Protein 7DE9 (pdb70)

Nearest PDB structures (foldseek):
  7de9-assembly1_A  TM=1.018E+00  e=3.397E-11  Arabidopsis thaliana
  8h43-assembly3_C  TM=7.676E-01  e=1.204E-03  Homo sapiens
  6wau-assembly1_A  TM=7.605E-01  e=1.204E-03  Homo sapiens
  5xfq-assembly1_A  TM=7.649E-01  e=2.202E-03  Mus musculus
  8h43-assembly1_A  TM=7.729E-01  e=2.202E-03  Homo sapiens

Sequence (61 aa):
ASGESLVGSRIKVWWPDQAYYKGVVESYDAAKKKHLVIYDDGDQEILYLKNQKWSPLARTQ

Organism: Arabidopsis thaliana (NCBI:txid3702)

Foldseek 3Di:
DADQVQAQFWKWWQDVVRDTFIWGFHGADPVVRWTWTQTPVGDIDTDNCVPTDMGTD/DPDD

InterPro domains:
  IPR016024 Armadillo-type fold [SSF48371] (25-233)
  IPR039776 Sister chromatid cohesion protein Pds5 [PTHR12663] (5-263)

Structure (mmCIF, N/CA/C/O backbone):
data_7DE9
#
_entry.id   7DE9
#
_cell.length_a   28.579
_cell.length_b   36.963
_cell.length_c   46.678
_cell.angle_alpha   90.000
_cell.angle_beta   90.000
_cell.angle_gamma   90.000
#
_symmetry.space_group_name_H-M   'P 21 21 21'
#
loop_
_entity.id
_entity.type
_entity.pdbx_description
1 polymer 'Transcriptional regulator'
2 polymer 'Histone H3.2'
3 water water
#
loop_
_atom_site.group_PDB
_atom_site.id
_atom_site.type_symbol
_atom_site.label_atom_id
_atom_site.label_alt_id
_atom_site.label_comp_id
_atom_site.label_asym_id
_atom_site.label_entity_id
_atom_site.label_seq_id
_atom_site.pdbx_PDB_ins_code
_atom_site.Cartn_x
_atom_site.Cartn_y
_atom_site.Cartn_z
_atom_site.occupancy
_atom_site.B_iso_or_equiv
_atom_site.auth_seq_id
_atom_site.auth_comp_id
_atom_site.auth_asym_id
_atom_site.auth_atom_id
_atom_site.pdbx_PDB_model_num
ATOM 1 N N . ALA A 1 7 ? 4.750 22.777 10.284 1.00 32.71 602 ALA A N 1
ATOM 2 C CA . ALA A 1 7 ? 5.786 23.774 10.010 1.00 40.01 602 ALA A CA 1
ATOM 3 C C . ALA A 1 7 ? 7.194 23.243 10.278 1.00 44.56 602 ALA A C 1
ATOM 4 O O . ALA A 1 7 ? 7.688 23.307 11.399 1.00 58.80 602 ALA A O 1
ATOM 6 N N . SER A 1 8 ? 7.852 22.749 9.237 1.00 32.14 603 SER A N 1
ATOM 7 C CA . SER A 1 8 ? 9.164 22.132 9.390 1.00 30.90 603 SER A CA 1
ATOM 8 C C . SER A 1 8 ? 10.271 22.940 8.704 1.00 33.95 603 SER A C 1
ATOM 9 O O . SER A 1 8 ? 10.145 24.148 8.486 1.00 36.55 603 SER A O 1
ATOM 12 N N . GLY A 1 9 ? 11.362 22.264 8.364 1.00 33.68 604 GLY A N 1
ATOM 13 C CA . GLY A 1 9 ? 12.420 22.875 7.580 1.00 26.36 604 GLY A CA 1
ATOM 14 C C . GLY A 1 9 ? 13.299 23.861 8.320 1.00 25.88 604 GLY A C 1
ATOM 15 O O . GLY A 1 9 ? 13.229 23.997 9.543 1.00 24.22 604 GLY A O 1
ATOM 16 N N . GLU A 1 10 ? 14.125 24.562 7.556 1.00 25.02 605 GLU A N 1
ATOM 17 C CA . GLU A 1 10 ? 15.132 25.435 8.134 1.00 24.53 605 GLU A CA 1
ATOM 18 C C . GLU A 1 10 ? 14.489 26.616 8.856 1.00 27.57 605 GLU A C 1
ATOM 19 O O . GLU A 1 10 ? 15.077 27.182 9.778 1.00 32.09 605 GLU A O 1
ATOM 25 N N . SER A 1 11 ? 13.274 26.973 8.456 1.00 27.03 606 SER A N 1
ATOM 26 C CA . SER A 1 11 ? 12.616 28.143 9.032 1.00 31.17 606 SER A CA 1
ATOM 27 C C . SER A 1 11 ? 12.238 27.943 10.502 1.00 30.31 606 SER A C 1
ATOM 28 O O . SER A 1 11 ? 11.941 28.905 11.207 1.00 30.99 606 SER A O 1
ATOM 31 N N . LEU A 1 12 ? 12.254 26.699 10.966 1.00 24.53 607 LEU A N 1
ATOM 32 C CA . LEU A 1 12 ? 11.828 26.390 12.327 1.00 27.26 607 LEU A CA 1
ATOM 33 C C . LEU A 1 12 ? 12.921 26.671 13.357 1.00 25.16 607 LEU A C 1
ATOM 34 O O . LEU A 1 12 ? 12.645 26.798 14.555 1.00 27.25 607 LEU A O 1
ATOM 39 N N . VAL A 1 13 ? 14.161 26.757 12.889 1.00 25.39 608 VAL A N 1
ATOM 40 C CA . VAL A 1 13 ? 15.292 26.973 13.779 1.00 26.37 608 VAL A CA 1
ATOM 41 C C . VAL A 1 13 ? 15.087 28.257 14.564 1.00 23.73 608 VAL A C 1
ATOM 42 O O . VAL A 1 13 ? 14.645 29.263 14.014 1.00 25.44 608 VAL A O 1
ATOM 46 N N . GLY A 1 14 ? 15.366 28.205 15.862 1.00 23.80 609 GLY A N 1
ATOM 47 C CA . GLY A 1 14 ? 15.215 29.364 16.719 1.00 24.56 609 GLY A CA 1
ATOM 48 C C . GLY A 1 14 ? 13.902 29.372 17.478 1.00 26.84 609 GLY A C 1
ATOM 49 O O . GLY A 1 14 ? 13.764 30.064 18.486 1.00 31.20 609 GLY A O 1
ATOM 50 N N . SER A 1 15 ? 12.938 28.596 16.994 1.00 27.37 610 SER A N 1
ATOM 51 C CA . SER A 1 15 ? 11.617 28.542 17.603 1.00 24.56 610 SER A CA 1
ATOM 52 C C . SER A 1 15 ? 11.564 27.652 18.837 1.00 24.47 610 SER A C 1
ATOM 53 O O . SER A 1 15 ? 12.218 26.611 18.901 1.00 26.33 610 SER A O 1
ATOM 56 N N . ARG A 1 16 ? 10.776 28.081 19.816 1.00 27.51 611 ARG A N 1
ATOM 57 C CA . ARG A 1 16 ? 10.425 27.238 20.945 1.00 28.75 611 ARG A CA 1
ATOM 58 C C . ARG A 1 16 ? 9.253 26.363 20.546 1.00 25.99 611 ARG A C 1
ATOM 59 O O . ARG A 1 16 ? 8.239 26.858 20.052 1.00 28.26 611 ARG A O 1
ATOM 67 N N . ILE A 1 17 ? 9.394 25.061 20.753 1.00 24.13 612 ILE A N 1
ATOM 68 C CA . ILE A 1 17 ? 8.333 24.129 20.419 1.00 24.17 612 ILE A CA 1
ATOM 69 C C . ILE A 1 17 ? 8.064 23.173 21.568 1.00 25.69 612 ILE A C 1
ATOM 70 O O . ILE A 1 17 ? 8.845 23.078 22.513 1.00 26.99 612 ILE A O 1
ATOM 75 N N . LYS A 1 18 ? 6.933 22.488 21.499 1.00 24.36 613 LYS A N 1
ATOM 76 C CA . LYS A 1 18 ? 6.696 21.381 22.403 1.00 23.82 613 LYS A CA 1
ATOM 77 C C . LYS A 1 18 ? 6.545 20.114 21.575 1.00 21.97 613 LYS A C 1
ATOM 78 O O . LYS A 1 18 ? 5.817 20.078 20.578 1.00 28.81 613 LYS A O 1
ATOM 84 N N . VAL A 1 19 ? 7.278 19.088 21.984 1.00 20.03 614 VAL A N 1
ATOM 85 C CA . VAL A 1 19 ? 7.345 17.831 21.254 1.00 22.22 614 VAL A CA 1
ATOM 86 C C . VAL A 1 19 ? 6.612 16.756 22.048 1.00 23.75 614 VAL A C 1
ATOM 87 O O . VAL A 1 19 ? 6.798 16.633 23.261 1.00 22.67 614 VAL A O 1
ATOM 91 N N . TRP A 1 20 ? 5.767 16.001 21.356 1.00 24.37 615 TRP A N 1
ATOM 92 C CA . TRP A 1 20 ? 4.991 14.932 21.970 1.00 22.91 615 TRP A CA 1
ATOM 93 C C . TRP A 1 20 ? 5.812 13.649 22.107 1.00 23.12 615 TRP A C 1
ATOM 94 O O . TRP A 1 20 ? 6.301 13.105 21.117 1.00 29.02 615 TRP A O 1
ATOM 105 N N . TRP A 1 21 ? 5.968 13.175 23.338 1.00 20.81 616 TRP A N 1
ATOM 106 C CA . TRP A 1 21 ? 6.522 11.849 23.601 1.00 23.11 616 TRP A CA 1
ATOM 107 C C . TRP A 1 21 ? 5.361 10.922 23.936 1.00 22.18 616 TRP A C 1
ATOM 108 O O . TRP A 1 21 ? 4.757 11.031 25.023 1.00 21.61 616 TRP A O 1
ATOM 119 N N . PRO A 1 22 ? 5.020 10.040 22.982 1.00 22.66 617 PRO A N 1
ATOM 120 C CA . PRO A 1 22 ? 3.865 9.142 23.086 1.00 22.27 617 PRO A CA 1
ATOM 121 C C . PRO A 1 22 ? 3.927 8.236 24.309 1.00 22.27 617 PRO A C 1
ATOM 122 O O . PRO A 1 22 ? 2.894 7.970 24.926 1.00 23.51 617 PRO A O 1
ATOM 134 N N . ASP A 1 24 ? 5.118 8.703 27.234 1.00 22.88 619 ASP A N 1
ATOM 135 C CA . ASP A 1 24 ? 4.744 9.405 28.460 1.00 21.57 619 ASP A CA 1
ATOM 136 C C . ASP A 1 24 ? 3.396 10.102 28.335 1.00 24.10 619 ASP A C 1
ATOM 137 O O . ASP A 1 24 ? 2.894 10.651 29.315 1.00 28.60 619 ASP A O 1
ATOM 142 N N . GLN A 1 25 ? 2.823 10.078 27.131 1.00 20.99 620 GLN A N 1
ATOM 143 C CA . GLN A 1 25 ? 1.659 10.895 26.787 1.00 23.62 620 GLN A CA 1
ATOM 144 C C . GLN A 1 25 ? 1.902 12.307 27.266 1.00 20.13 620 GLN A C 1
ATOM 145 O O . GLN A 1 25 ? 1.089 12.870 28.012 1.00 23.24 620 GLN A O 1
ATOM 151 N N . ALA A 1 26 ? 3.033 12.870 26.853 1.00 23.12 621 ALA A N 1
ATOM 152 C CA . ALA A 1 26 ? 3.407 14.183 27.370 1.00 24.56 621 ALA A CA 1
ATOM 153 C C . ALA A 1 26 ? 3.971 15.094 26.298 1.00 25.13 621 ALA A C 1
ATOM 154 O O . ALA A 1 26 ? 4.544 14.624 25.330 1.00 24.40 621 ALA A O 1
ATOM 156 N N . TYR A 1 27 ? 3.821 16.400 26.488 1.00 23.74 622 TYR A N 1
ATOM 157 C CA . TYR A 1 27 ? 4.577 17.372 25.707 1.00 19.75 622 TYR A CA 1
ATOM 158 C C . TYR A 1 27 ? 5.781 17.828 26.508 1.00 24.72 622 TYR A C 1
ATOM 159 O O . TYR A 1 27 ? 5.674 18.070 27.713 1.00 28.41 622 TYR A O 1
ATOM 168 N N . TYR A 1 28 ? 6.929 17.940 25.850 1.00 24.28 623 TYR A N 1
ATOM 169 C CA . TYR A 1 28 ? 8.111 18.505 26.492 1.00 23.11 623 TYR A CA 1
ATOM 170 C C . TYR A 1 28 ? 8.592 19.701 25.696 1.00 21.37 623 TYR A C 1
ATOM 171 O O . TYR A 1 28 ? 8.615 19.669 24.465 1.00 24.72 623 TYR A O 1
ATOM 180 N N . LYS A 1 29 ? 8.961 20.758 26.412 1.00 24.06 624 LYS A N 1
ATOM 181 C CA . LYS A 1 29 ? 9.328 22.026 25.793 1.00 20.81 624 LYS A CA 1
ATOM 182 C C . LYS A 1 29 ? 10.813 22.109 25.468 1.00 21.32 624 LYS A C 1
ATOM 183 O O . LYS A 1 29 ? 11.664 21.683 26.249 1.00 22.70 624 LYS A O 1
ATOM 189 N N . GLY A 1 30 ? 11.117 22.672 24.307 1.00 26.47 625 GLY A N 1
ATOM 190 C CA . GLY A 1 30 ? 12.494 22.830 23.896 1.00 24.42 625 GLY A CA 1
ATOM 191 C C . GLY A 1 30 ? 12.635 23.906 22.845 1.00 27.11 625 GLY A C 1
ATOM 192 O O . GLY A 1 30 ? 11.667 24.559 22.465 1.00 25.14 625 GLY A O 1
ATOM 193 N N . VAL A 1 31 ? 13.859 24.104 22.388 1.00 20.82 626 VAL A N 1
ATOM 194 C CA . VAL A 1 31 ? 14.117 25.028 21.299 1.00 19.27 626 VAL A CA 1
ATOM 195 C C . VAL A 1 31 ? 14.774 24.278 20.138 1.00 26.24 626 VAL A C 1
ATOM 196 O O . VAL A 1 31 ? 15.576 23.357 20.34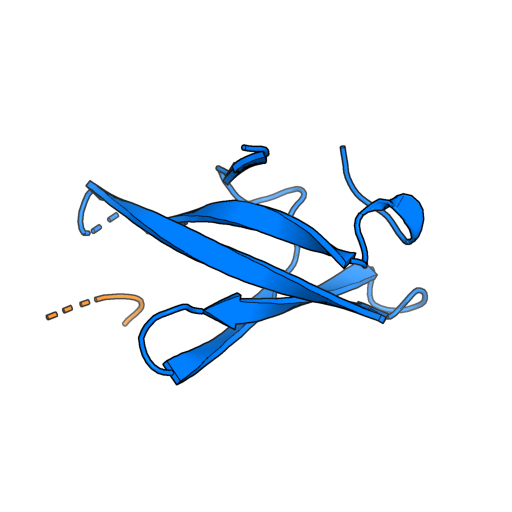4 1.00 25.84 626 VAL A O 1
ATOM 200 N N . VAL A 1 32 ? 14.411 24.654 18.917 1.00 24.44 627 VAL A N 1
ATOM 201 C CA . VAL A 1 32 ? 15.058 24.114 17.731 1.00 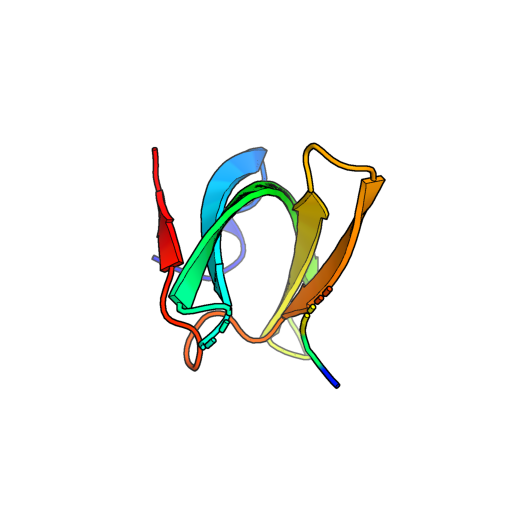24.85 627 VAL A CA 1
ATOM 202 C C . VAL A 1 32 ? 16.356 24.869 17.484 1.00 22.54 627 VAL A C 1
ATOM 203 O O . VAL A 1 32 ? 16.339 26.045 17.106 1.00 25.01 627 VAL A O 1
ATOM 207 N N . GLU A 1 33 ? 17.481 24.195 17.703 1.00 22.79 628 GLU A N 1
ATOM 208 C CA . GLU A 1 33 ? 18.783 24.841 17.611 1.00 26.77 628 GLU A CA 1
ATOM 209 C C . GLU A 1 33 ? 19.401 24.792 16.212 1.00 29.45 628 GLU A C 1
ATOM 210 O O . GLU A 1 33 ? 20.151 25.687 15.834 1.00 31.32 628 GLU A O 1
ATOM 216 N N . SER A 1 34 ? 19.099 23.753 15.443 1.00 24.68 629 SER A N 1
ATOM 217 C CA . SER A 1 34 ? 19.636 23.660 14.092 1.00 23.25 629 SER A CA 1
ATOM 218 C C . SER A 1 34 ? 18.821 22.731 13.211 1.00 25.33 629 SER A C 1
ATOM 219 O O . SER A 1 34 ? 17.945 22.016 13.690 1.00 24.28 629 SER A O 1
ATOM 222 N N . TYR A 1 35 ? 19.128 22.758 11.918 1.00 27.16 630 TYR A N 1
ATOM 223 C CA . TYR A 1 35 ? 18.476 21.913 10.922 1.00 24.00 630 TYR A CA 1
ATOM 224 C C . TYR A 1 35 ? 19.495 21.348 9.937 1.00 27.28 630 TYR A C 1
ATOM 225 O O . TYR A 1 35 ? 20.280 22.088 9.335 1.00 30.99 630 TYR A O 1
ATOM 234 N N . ASP A 1 36 ? 19.477 20.031 9.780 1.00 25.97 631 ASP A N 1
ATOM 235 C CA . ASP A 1 36 ? 20.331 19.348 8.819 1.00 26.89 631 ASP A CA 1
ATOM 236 C C . ASP A 1 36 ? 19.536 19.125 7.544 1.00 32.85 631 ASP A C 1
ATOM 237 O O . ASP A 1 36 ? 18.650 18.272 7.501 1.00 29.20 631 ASP A O 1
ATOM 242 N N . ALA A 1 37 ? 19.865 19.889 6.509 1.00 27.84 632 ALA A N 1
ATOM 243 C CA . ALA A 1 37 ? 19.086 19.906 5.275 1.00 33.97 632 ALA A CA 1
ATOM 244 C C . ALA A 1 37 ? 19.083 18.561 4.558 1.00 35.49 632 ALA A C 1
ATOM 245 O O . ALA A 1 37 ? 18.051 18.124 4.054 1.00 37.23 632 ALA A O 1
ATOM 247 N N . ALA A 1 38 ? 20.241 17.910 4.510 1.00 32.29 633 ALA A N 1
ATOM 248 C CA . ALA A 1 38 ? 20.378 16.663 3.762 1.00 30.86 633 ALA A CA 1
ATOM 249 C C . ALA A 1 38 ? 19.616 15.514 4.413 1.00 31.63 633 ALA A C 1
ATOM 250 O O . ALA A 1 38 ? 19.058 14.665 3.721 1.00 40.50 633 ALA A O 1
ATOM 252 N N . LYS A 1 39 ? 19.602 15.486 5.741 1.00 28.15 634 LYS A N 1
ATOM 253 C CA . LYS A 1 39 ? 18.962 14.391 6.472 1.00 29.68 634 LYS A CA 1
ATOM 254 C C . LYS A 1 39 ? 17.552 14.752 6.927 1.00 30.81 634 LYS A C 1
ATOM 255 O O . LYS A 1 39 ? 16.830 13.904 7.458 1.00 30.22 634 LYS A O 1
ATOM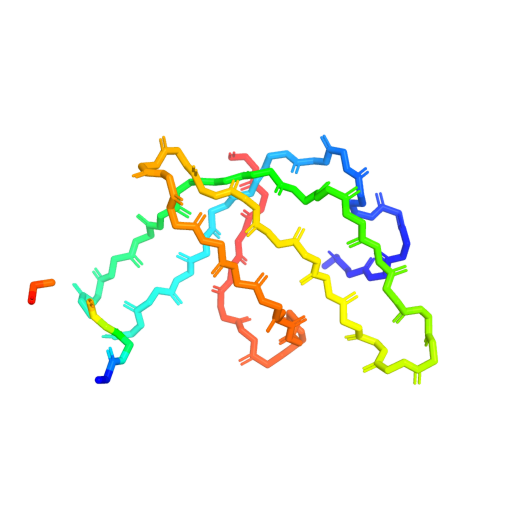 261 N N . LYS A 1 40 ? 17.182 16.015 6.717 1.00 29.33 635 LYS A N 1
ATOM 262 C CA . LYS A 1 40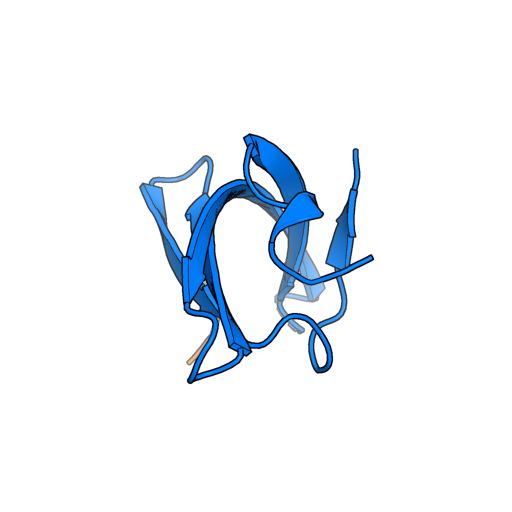 ? 15.902 16.569 7.155 1.00 28.62 635 LYS A CA 1
ATOM 263 C C . LYS A 1 40 ? 15.706 16.373 8.667 1.00 29.42 635 LYS A C 1
ATOM 264 O O . LYS A 1 40 ? 14.647 15.948 9.137 1.00 29.56 635 LYS A O 1
ATOM 270 N N . LYS A 1 41 ? 16.747 16.714 9.416 1.00 22.28 636 LYS A N 1
ATOM 271 C CA . LYS A 1 41 ? 16.767 16.556 10.862 1.00 20.13 636 LYS A CA 1
ATOM 272 C C . LYS A 1 41 ? 16.780 17.902 11.581 1.00 28.03 636 LYS A C 1
ATOM 273 O O . LYS A 1 41 ? 17.482 18.824 11.167 1.00 27.67 636 LYS A O 1
ATOM 279 N N . HIS A 1 42 ? 16.006 18.002 12.658 1.00 21.22 637 HIS A N 1
ATOM 280 C CA . HIS A 1 42 ? 16.073 19.150 13.564 1.00 19.36 637 HIS A CA 1
ATOM 281 C C . HIS A 1 42 ? 16.720 18.748 14.875 1.00 24.84 637 HIS A C 1
ATOM 282 O O . HIS A 1 42 ? 16.420 17.691 15.409 1.00 23.04 637 HIS A O 1
ATOM 289 N N . LEU A 1 43 ? 17.594 19.597 15.401 1.00 21.95 638 LEU A N 1
ATOM 290 C CA . LEU A 1 43 ? 18.156 19.362 16.719 1.00 22.71 638 LEU A CA 1
ATOM 291 C C . LEU A 1 43 ? 17.323 20.120 17.733 1.00 21.32 638 LEU A C 1
ATOM 292 O O . LEU A 1 43 ? 17.229 21.338 17.666 1.00 25.89 638 LEU A O 1
ATOM 297 N N . VAL A 1 44 ? 16.701 19.397 18.653 1.00 20.73 639 VAL A N 1
ATOM 298 C CA . VAL A 1 44 ? 15.892 20.020 19.696 1.00 21.21 639 VAL A CA 1
ATOM 299 C C . VAL A 1 44 ? 16.593 19.900 21.043 1.00 25.60 639 VAL A C 1
ATOM 300 O O . VAL A 1 44 ? 16.965 18.797 21.476 1.00 24.23 639 VAL A O 1
ATOM 304 N N . ILE A 1 45 ? 16.797 21.047 21.688 1.00 20.13 640 ILE A N 1
ATOM 305 C CA . ILE A 1 45 ? 17.368 21.070 23.029 1.00 21.92 640 ILE A CA 1
ATOM 306 C C . ILE A 1 45 ? 16.241 21.356 23.999 1.00 23.39 640 ILE A C 1
ATOM 307 O O . ILE A 1 45 ? 15.608 22.404 23.923 1.00 25.56 640 ILE A O 1
ATOM 3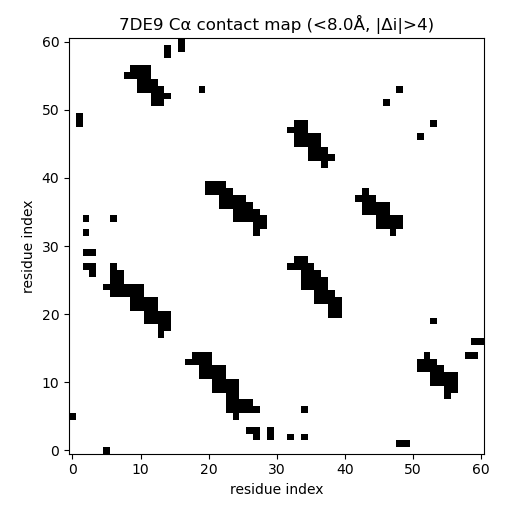12 N N . TYR A 1 46 ? 15.986 20.417 24.906 1.00 24.60 641 TYR A N 1
ATOM 313 C CA . TYR A 1 46 ? 14.860 20.516 25.829 1.00 24.92 641 TYR A CA 1
ATOM 314 C C . TYR A 1 46 ? 15.167 21.298 27.102 1.00 26.05 641 TYR A C 1
ATOM 315 O O . TYR A 1 46 ? 16.321 21.398 27.526 1.00 26.08 641 TYR A O 1
ATOM 324 N N . ASP A 1 47 ? 14.107 21.840 27.700 1.00 27.75 642 ASP A N 1
ATOM 325 C CA . ASP A 1 47 ? 14.151 22.509 28.997 1.00 28.24 642 ASP A CA 1
ATOM 326 C C . ASP A 1 47 ? 14.935 21.742 30.051 1.00 26.42 642 ASP A C 1
ATOM 327 O O . ASP A 1 47 ? 15.678 22.324 30.841 1.00 37.20 642 ASP A O 1
ATOM 332 N N . ASP A 1 48 ? 14.750 20.429 30.074 1.00 25.31 643 ASP A N 1
ATOM 333 C CA . ASP A 1 48 ? 15.274 19.622 31.165 1.00 26.92 643 ASP A CA 1
ATOM 334 C C . ASP A 1 48 ? 16.661 19.050 30.873 1.00 34.02 643 ASP A C 1
ATOM 335 O O . ASP A 1 48 ? 17.164 18.212 31.620 1.00 36.51 643 ASP A O 1
ATOM 340 N N . GLY A 1 49 ? 17.267 19.492 29.777 1.00 29.28 644 GLY A N 1
ATOM 341 C CA . GLY A 1 49 ? 18.631 19.111 29.468 1.00 29.47 644 GLY A CA 1
ATOM 342 C C . GLY A 1 49 ? 18.765 17.985 28.466 1.00 34.02 644 GLY A C 1
ATOM 343 O O . GLY A 1 49 ? 19.871 17.676 28.016 1.00 30.30 644 GLY A O 1
ATOM 344 N N . ASP A 1 50 ? 17.645 17.358 28.125 1.00 25.87 645 ASP A N 1
ATOM 345 C CA . ASP A 1 50 ? 17.633 16.338 27.086 1.00 25.52 645 ASP A CA 1
ATOM 346 C C . ASP A 1 50 ? 17.865 16.980 25.728 1.00 25.83 645 ASP A C 1
ATOM 347 O O . ASP A 1 50 ? 17.609 18.167 25.551 1.00 26.63 645 ASP A O 1
ATOM 352 N N . GLN A 1 51 ? 18.375 16.197 24.780 1.00 22.90 646 GLN A N 1
ATOM 353 C CA . GLN A 1 51 ? 18.508 16.628 23.386 1.00 19.44 646 GLN A CA 1
ATOM 354 C C . GLN A 1 51 ? 18.029 15.516 22.465 1.00 25.40 646 GLN A C 1
ATOM 355 O O . GLN A 1 51 ? 18.207 14.333 22.763 1.00 26.56 646 GLN A O 1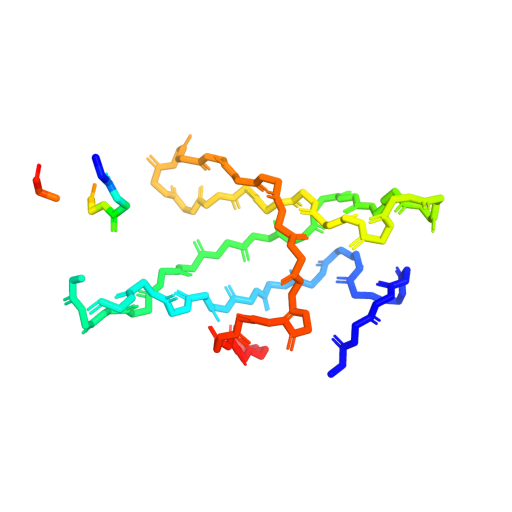
ATOM 361 N N . GLU A 1 52 ? 17.416 15.886 21.350 1.00 21.48 647 GLU A N 1
ATOM 362 C CA . GLU A 1 52 ? 16.987 14.888 20.375 1.00 18.24 647 GLU A CA 1
ATOM 363 C C . GLU A 1 52 ? 17.277 15.383 18.971 1.00 24.98 647 GLU A C 1
ATOM 364 O O . GLU A 1 52 ? 17.078 16.555 18.673 1.00 27.59 647 GLU A O 1
ATOM 370 N N . ILE A 1 53 ? 17.771 14.491 18.125 1.00 22.68 648 ILE A N 1
ATOM 371 C CA . ILE A 1 53 ? 17.812 14.727 16.688 1.00 19.48 648 ILE A CA 1
ATOM 372 C C . ILE A 1 53 ? 16.561 14.090 16.105 1.00 22.87 648 ILE A C 1
ATOM 373 O O . ILE A 1 53 ? 16.399 12.875 16.182 1.00 29.83 648 ILE A O 1
ATOM 378 N N . LEU A 1 54 ? 15.684 14.909 15.533 1.00 19.22 649 LEU A N 1
ATOM 379 C CA . LEU A 1 54 ? 14.325 14.488 15.197 1.00 21.90 649 LEU A CA 1
ATOM 380 C C . LEU A 1 54 ? 13.943 14.712 13.741 1.00 24.14 649 LEU A C 1
ATOM 381 O O . LEU A 1 54 ? 14.336 15.706 13.138 1.00 26.14 649 LEU A O 1
ATOM 386 N N . TYR A 1 55 ? 13.150 13.792 13.198 1.00 24.79 650 TYR A N 1
ATOM 387 C CA . TYR A 1 55 ? 12.403 14.040 11.977 1.00 25.06 650 TYR A CA 1
ATOM 388 C C . TYR A 1 55 ? 11.025 14.528 12.393 1.00 27.99 650 TYR A C 1
ATOM 389 O O . TYR A 1 55 ? 10.156 13.733 12.745 1.00 32.43 650 TYR A O 1
ATOM 398 N N . LEU A 1 56 ? 10.833 15.839 12.377 1.00 27.62 651 LEU A N 1
ATOM 399 C CA . LEU A 1 56 ? 9.630 16.420 12.949 1.00 28.82 651 LEU A CA 1
ATOM 400 C C . LEU A 1 56 ? 8.365 16.075 12.169 1.00 30.89 651 LEU A C 1
ATOM 401 O O . LEU A 1 56 ? 7.269 16.088 12.731 1.00 34.95 651 LEU A O 1
ATOM 406 N N . LYS A 1 57 ? 8.518 15.738 10.891 1.00 29.00 652 LYS A N 1
ATOM 407 C CA . LYS A 1 57 ? 7.373 15.412 10.047 1.00 33.83 652 LYS A CA 1
ATOM 408 C C . LYS A 1 57 ? 6.651 14.154 10.524 1.00 36.13 652 LYS A C 1
ATOM 409 O O . LYS A 1 57 ? 5.451 13.993 10.293 1.00 41.74 652 LYS A O 1
ATOM 415 N N . ASN A 1 58 ? 7.382 13.265 11.190 1.00 29.92 653 ASN A N 1
ATOM 416 C CA . ASN A 1 58 ? 6.787 12.056 11.754 1.00 39.09 653 ASN A CA 1
ATOM 417 C C . ASN A 1 58 ? 6.658 12.153 13.266 1.00 38.62 653 ASN A C 1
ATOM 418 O O . ASN A 1 58 ? 6.572 11.143 13.964 1.00 41.08 653 ASN A O 1
ATOM 423 N N . GLN A 1 59 ? 6.642 13.386 13.757 1.00 32.78 654 GLN A N 1
ATOM 424 C CA . GLN A 1 59 ? 6.443 13.658 15.172 1.00 30.76 654 GLN A CA 1
ATOM 425 C C . GLN A 1 59 ? 5.148 14.415 15.380 1.00 39.49 654 GLN A C 1
ATOM 426 O O . GLN A 1 59 ? 4.724 15.188 14.524 1.00 41.70 654 GLN A O 1
ATOM 432 N N . LYS A 1 60 ? 4.513 14.190 16.519 1.00 34.45 655 LYS A N 1
ATOM 433 C CA . LYS A 1 60 ? 3.498 15.117 16.964 1.00 37.20 655 LYS A CA 1
ATOM 434 C C . LYS A 1 60 ? 4.211 16.195 17.754 1.00 40.36 655 LYS A C 1
ATOM 435 O O . LYS A 1 60 ? 4.970 15.915 18.680 1.00 35.21 655 LYS A O 1
ATOM 441 N N . TRP A 1 61 ? 3.999 17.433 17.342 1.00 42.63 656 TRP A N 1
ATOM 442 C CA . TRP A 1 61 ? 4.639 18.559 17.988 1.00 39.02 656 TRP A CA 1
ATOM 443 C C . TRP A 1 61 ? 3.885 19.818 17.600 1.00 45.64 656 TRP A C 1
ATOM 444 O O . TRP A 1 61 ? 3.133 19.826 16.625 1.00 37.44 656 TRP A O 1
ATOM 455 N N . SER A 1 62 ? 4.083 20.884 18.360 1.00 35.78 657 SER A N 1
ATOM 456 C CA . SER A 1 62 ? 3.424 22.139 18.047 1.00 40.94 657 SER A CA 1
ATOM 457 C C . SER A 1 62 ? 4.293 23.298 18.486 1.00 38.13 657 SER A C 1
ATOM 458 O O . SER A 1 62 ? 5.075 23.164 19.422 1.00 40.83 657 SER A O 1
ATOM 461 N N . PRO A 1 63 ? 4.165 24.444 17.809 1.00 39.83 658 PRO A N 1
ATOM 462 C CA . PRO A 1 63 ? 4.863 25.645 18.275 1.00 49.92 658 PRO A CA 1
ATOM 463 C C . PRO A 1 63 ? 4.287 26.135 19.603 1.00 56.30 658 PRO A C 1
ATOM 464 O O . PRO A 1 63 ? 3.441 25.450 20.180 1.00 50.64 658 PRO A O 1
ATOM 468 N N . LEU A 1 64 ? 4.746 27.293 20.075 1.00 49.13 659 LEU A N 1
ATOM 469 C CA . LEU A 1 64 ? 4.246 27.896 21.313 1.00 55.99 659 LEU A CA 1
ATOM 470 C C . LEU A 1 64 ? 4.662 27.057 22.513 1.00 54.91 659 LEU A C 1
ATOM 471 O O . LEU A 1 64 ? 5.826 27.070 22.914 1.00 53.79 659 LEU A O 1
ATOM 476 N N . ALA B 2 1 ? 14.128 3.330 26.129 1.00 31.67 1 ALA P N 1
ATOM 477 C CA . ALA B 2 1 ? 12.981 3.747 25.330 1.00 27.67 1 ALA P CA 1
ATOM 478 C C . ALA B 2 1 ? 12.730 5.242 25.482 1.00 32.75 1 ALA P C 1
ATOM 479 O O . ALA B 2 1 ? 13.334 5.893 26.335 1.00 30.24 1 ALA P O 1
ATOM 481 N N . ARG B 2 2 ? 11.846 5.788 24.652 1.00 26.83 2 ARG P N 1
ATOM 482 C CA . ARG B 2 2 ? 11.648 7.236 24.615 1.00 23.85 2 ARG P CA 1
ATOM 483 C C . ARG B 2 2 ? 10.693 7.687 25.712 1.00 21.99 2 ARG P C 1
ATOM 484 O O . ARG B 2 2 ? 9.544 8.061 25.462 1.00 24.22 2 ARG P O 1
ATOM 492 N N . THR B 2 3 ? 11.199 7.649 26.936 1.00 23.88 3 THR P N 1
ATOM 493 C CA . THR B 2 3 ? 10.444 8.041 28.103 1.00 25.67 3 THR P CA 1
ATOM 494 C C . THR B 2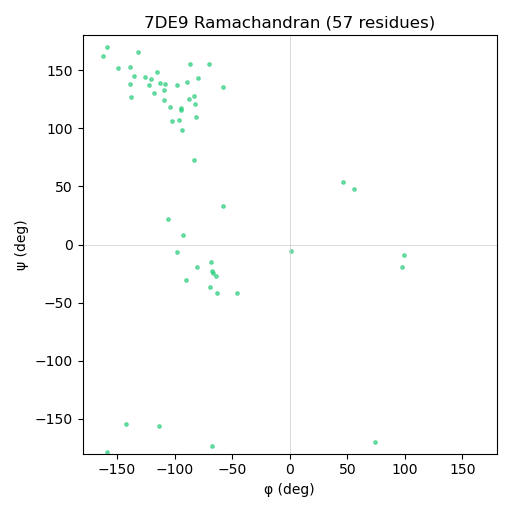 3 ? 11.373 8.767 29.065 1.00 27.53 3 THR P C 1
ATOM 495 O O . THR B 2 3 ? 12.580 8.521 29.064 1.00 28.87 3 THR P O 1
ATOM 509 N N . GLN B 2 5 ? 10.597 8.769 32.408 1.00 37.33 5 GLN P N 1
ATOM 510 C CA . GLN B 2 5 ? 10.593 7.891 33.572 1.00 45.26 5 GLN P CA 1
ATOM 511 C C . GLN B 2 5 ? 11.340 6.609 33.256 1.00 40.95 5 GLN P C 1
ATOM 512 O O . GLN B 2 5 ? 12.549 6.536 33.464 1.00 48.75 5 GLN P O 1
#

B-factor: mean 32.7, std 12.13, range [17.85, 91.1]

Secondary structure (DSSP, 8-state):
--SGGGTT-EEEEEE---EEEEEEEEEEETTTTEEEEEETTS-EEEE-GGGS-EEE-/----

GO terms:
  GO:0035825 homologous recombination (P, IMP)
  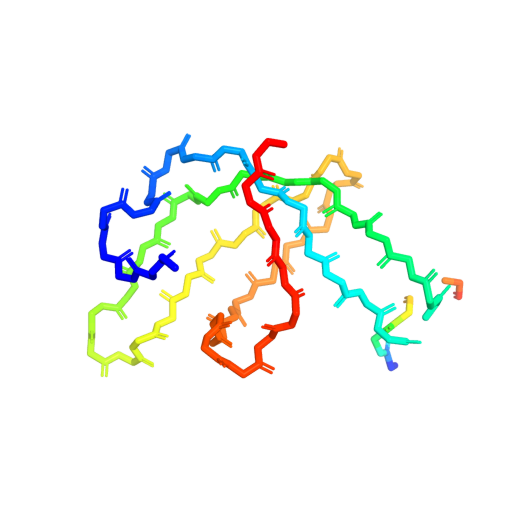GO:0006281 DNA repair (P, IMP)
  GO:0006310 DNA recombination (P, IMP)
  GO:0007064 mitotic sister chromatid cohesion (P, IMP)
  GO:0005874 microtubule (C, IDA)
  GO:0043565 sequence-specific DNA binding (F, IDA)
  GO:0009556 microsporogenesis (P, IGI)
  GO:0010468 regulation of gene expression (P, IGI)
  GO:0006281 DNA repair (P, IGI)
  GO:0005515 protein binding (F, IPI)

Radius of gyration: 10.74 Å; Cα contacts (8 Å, |Δi|>4): 121; chains: 2; bounding box: 19×26×30 Å

Solvent-accessible surface area: 4272 Å² total